Protein AF-A0ABD5F4Y6-F1 (afdb_monomer_lite)

Organism: Enterococcus avium (NCBI:txid33945)

Sequence (104 aa):
MAKSFQYLKSFLNNCGIPTKKAEADAILYELIVSIKIDPAPNFIQHEKIKDAADWEIYGEGVYKGRTHLTKEEIKKLLTKELCLVEENVLVIDVTNTIVNAKSK

pLDDT: mean 73.3, std 17.74, range [35.69, 90.88]

Secondary structure (DSSP, 8-state):
---SHHHHHHHHHHS-------------EEEEEEE--SSPP-TTT-HHHHHH-EEEEEETTEEEEEESS-HHHHHHHHHHHTT--GGGEEEEEGGGTTSSS---

Structure (mmCIF, N/CA/C/O backbone):
data_AF-A0ABD5F4Y6-F1
#
_entry.id   AF-A0ABD5F4Y6-F1
#
loop_
_atom_site.group_PDB
_atom_site.id
_atom_site.type_symbol
_atom_site.label_atom_id
_atom_site.label_alt_id
_atom_site.label_comp_id
_atom_site.label_asym_id
_atom_site.label_entity_id
_atom_site.label_seq_id
_atom_site.pdbx_PDB_ins_code
_atom_site.Cartn_x
_atom_site.Cartn_y
_atom_site.Cartn_z
_atom_site.occupancy
_atom_site.B_iso_or_equiv
_atom_site.auth_seq_id
_atom_site.auth_comp_id
_atom_site.auth_asym_id
_atom_site.auth_atom_id
_atom_site.pdbx_PDB_model_num
ATOM 1 N N . MET A 1 1 ? -17.676 45.946 11.314 1.00 42.47 1 MET A N 1
ATOM 2 C CA . MET A 1 1 ? -17.707 45.852 12.792 1.00 42.47 1 MET A CA 1
ATOM 3 C C . MET A 1 1 ? -18.068 44.432 13.190 1.00 42.47 1 MET A C 1
ATOM 5 O O . MET A 1 1 ? -19.130 43.939 12.831 1.00 42.47 1 MET A O 1
ATOM 9 N N . ALA A 1 2 ? -17.130 43.772 13.866 1.00 52.09 2 ALA A N 1
ATOM 10 C CA . ALA A 1 2 ? -17.063 42.344 14.161 1.00 52.09 2 ALA A CA 1
ATOM 11 C C . ALA A 1 2 ? -18.022 41.904 15.285 1.00 52.09 2 ALA A C 1
ATOM 13 O O . ALA A 1 2 ? -17.587 41.413 16.319 1.00 52.09 2 ALA A O 1
ATOM 14 N N . LYS A 1 3 ? -19.332 42.112 15.108 1.00 50.09 3 LYS A N 1
ATOM 15 C CA . LYS A 1 3 ? -20.340 41.767 16.131 1.00 50.09 3 LYS A CA 1
ATOM 16 C C . LYS A 1 3 ? -21.194 40.537 15.798 1.00 50.09 3 LYS A C 1
ATOM 18 O O . LYS A 1 3 ? -21.922 40.066 16.660 1.00 50.09 3 LYS A O 1
ATOM 23 N N . SER A 1 4 ? -21.077 39.977 14.591 1.00 49.22 4 SER A N 1
ATOM 24 C CA . SER A 1 4 ? -21.870 38.805 14.175 1.00 49.22 4 SER A CA 1
ATOM 25 C C . SER A 1 4 ? -21.239 37.461 14.585 1.00 49.22 4 SER A C 1
ATOM 27 O O . SER A 1 4 ? -21.950 36.523 14.931 1.00 49.22 4 SER A O 1
ATOM 29 N N . PHE A 1 5 ? -19.906 37.375 14.669 1.00 53.72 5 PHE A N 1
ATOM 30 C CA . PHE A 1 5 ? -19.214 36.112 14.975 1.00 53.72 5 PHE A CA 1
ATOM 31 C C . PHE A 1 5 ? -19.181 35.728 16.463 1.00 53.72 5 PHE A C 1
ATOM 33 O O . PHE A 1 5 ? -18.951 34.563 16.782 1.00 53.72 5 PHE A O 1
ATOM 40 N N . GLN A 1 6 ? -19.413 36.666 17.388 1.00 55.16 6 GLN A N 1
ATOM 41 C CA . GLN A 1 6 ? -19.469 36.336 18.820 1.00 55.16 6 GLN A CA 1
ATOM 42 C C . GLN A 1 6 ? -20.755 35.589 19.189 1.00 55.16 6 GLN A C 1
ATOM 44 O O . GLN A 1 6 ? -20.718 34.712 20.047 1.00 55.16 6 GLN A O 1
ATOM 49 N N . TYR A 1 7 ? -21.864 35.864 18.499 1.00 53.50 7 TYR A N 1
ATOM 50 C CA . TYR A 1 7 ? -23.135 35.192 18.773 1.00 53.50 7 TYR A CA 1
ATOM 51 C C . TYR A 1 7 ? -23.132 33.720 18.342 1.00 53.50 7 TYR A C 1
ATOM 53 O O . TYR A 1 7 ? -23.700 32.883 19.038 1.00 53.50 7 TYR A O 1
ATOM 61 N N . LEU A 1 8 ? -22.428 33.382 17.254 1.00 55.97 8 LEU A N 1
ATOM 62 C CA . LEU A 1 8 ? -22.310 31.996 16.790 1.00 55.97 8 LEU A CA 1
ATOM 63 C C . LEU A 1 8 ? -21.517 31.126 17.780 1.00 55.97 8 LEU A C 1
ATOM 65 O O . LEU A 1 8 ? -21.896 29.987 18.046 1.00 55.97 8 LEU A O 1
ATOM 69 N N . LYS A 1 9 ? -20.449 31.676 18.378 1.00 53.50 9 LYS A N 1
ATOM 70 C CA . LYS A 1 9 ? -19.651 30.957 19.386 1.00 53.50 9 LYS A CA 1
ATOM 71 C C . LYS A 1 9 ? -20.446 30.679 20.662 1.00 53.50 9 LYS A C 1
ATOM 73 O O . LYS A 1 9 ? -20.348 29.582 21.204 1.00 53.50 9 LYS A O 1
ATOM 78 N N . SER A 1 10 ? -21.262 31.630 21.114 1.00 55.91 10 SER A N 1
ATOM 79 C CA . SER A 1 10 ? -22.123 31.423 22.284 1.00 55.91 10 SER A CA 1
ATOM 80 C C . SER A 1 10 ? -23.240 30.409 22.019 1.00 55.91 10 SER A C 1
ATOM 82 O O . SER A 1 10 ? -23.603 29.666 22.925 1.00 55.91 10 SER A O 1
ATOM 84 N N . PHE A 1 11 ? -23.749 30.328 20.784 1.00 56.66 11 PHE A N 1
ATOM 85 C CA . PHE A 1 11 ? -24.752 29.326 20.405 1.00 56.66 11 PHE A CA 1
ATOM 86 C C . PHE A 1 11 ? -24.186 27.900 20.439 1.00 56.66 11 PHE A C 1
ATOM 88 O O . PHE A 1 11 ? -24.806 27.004 21.008 1.00 56.66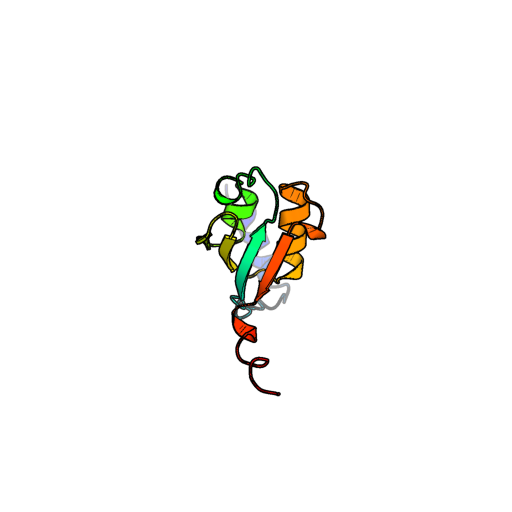 11 PHE A O 1
ATOM 95 N N . LEU A 1 12 ? -22.980 27.697 19.899 1.00 55.44 12 LEU A N 1
ATOM 96 C CA . LEU A 1 12 ? -22.328 26.383 19.891 1.00 55.44 12 LEU A CA 1
ATOM 97 C C . LEU A 1 12 ? -21.953 25.888 21.294 1.00 55.44 12 LEU A C 1
ATOM 99 O O . LEU A 1 12 ? -21.986 24.688 21.526 1.00 55.44 12 LEU A O 1
ATOM 103 N N . ASN A 1 13 ? -21.648 26.789 22.232 1.00 54.03 13 ASN A N 1
ATOM 104 C CA . ASN A 1 13 ? -21.345 26.405 23.615 1.00 54.03 13 ASN A CA 1
ATOM 105 C C . ASN A 1 13 ? -22.589 26.060 24.452 1.00 54.03 13 ASN A C 1
ATOM 107 O O . ASN A 1 13 ? -22.446 25.404 25.480 1.00 54.03 13 ASN A O 1
ATOM 111 N N . ASN A 1 14 ? -23.784 26.514 24.054 1.00 54.25 14 ASN A N 1
ATOM 112 C CA . ASN A 1 14 ? -25.026 26.289 24.808 1.00 54.25 14 ASN A CA 1
ATOM 113 C C . ASN A 1 14 ? -25.886 25.155 24.220 1.00 54.25 14 ASN A C 1
ATOM 115 O O . ASN A 1 14 ? -26.709 24.564 24.917 1.00 54.25 14 ASN A O 1
ATOM 119 N N . CYS A 1 15 ? -25.671 24.795 22.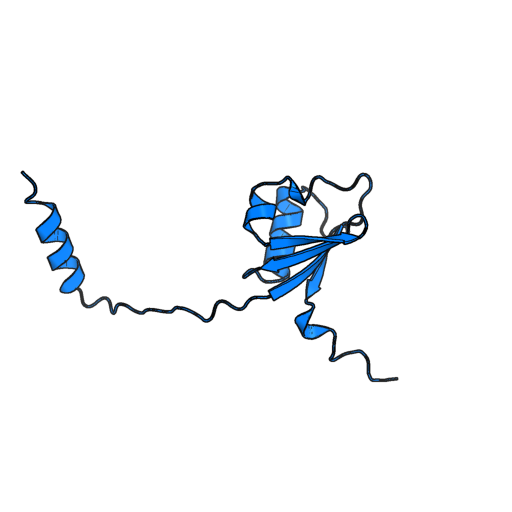951 1.00 54.00 15 CYS A N 1
ATOM 120 C CA . CYS A 1 15 ? -26.022 23.470 22.463 1.00 54.00 15 CYS A CA 1
ATOM 121 C C . CYS A 1 15 ? -25.023 22.502 23.089 1.00 54.00 15 CYS A C 1
ATOM 123 O O . CYS A 1 15 ? -23.867 22.503 22.690 1.00 54.00 15 CYS A O 1
ATOM 125 N N . GLY A 1 16 ? -25.445 21.708 24.076 1.00 47.06 16 GLY A N 1
ATOM 126 C CA . GLY A 1 16 ? -24.646 20.653 24.703 1.00 47.06 16 GLY A CA 1
ATOM 127 C C . GLY A 1 16 ? -24.229 19.553 23.722 1.00 47.06 16 GLY A C 1
ATOM 128 O O . GLY A 1 16 ? -24.624 18.403 23.873 1.00 47.06 16 GLY A O 1
ATOM 129 N N . ILE A 1 17 ? -23.443 19.906 22.709 1.00 53.16 17 ILE A N 1
ATOM 130 C CA . ILE A 1 17 ? -22.648 19.005 21.901 1.00 53.16 17 ILE A CA 1
ATOM 131 C C . ILE A 1 17 ? -21.436 18.734 22.783 1.00 53.16 17 ILE A C 1
ATOM 133 O O . ILE A 1 17 ? -20.581 19.611 22.924 1.00 53.16 17 ILE A O 1
ATOM 137 N N . PRO A 1 18 ? -21.366 17.571 23.450 1.00 45.50 18 PRO A N 1
ATOM 138 C CA . PRO A 1 18 ? -20.158 17.222 24.158 1.00 45.50 18 PRO A CA 1
ATOM 139 C C . PRO A 1 18 ? -19.022 17.265 23.144 1.00 45.50 18 PRO A C 1
ATOM 141 O O . PRO A 1 18 ? -19.061 16.593 22.111 1.00 45.50 18 PRO A O 1
ATOM 144 N N . THR A 1 19 ? -18.012 18.065 23.459 1.00 52.38 19 THR A N 1
ATOM 145 C CA . THR A 1 19 ? -16.673 18.022 22.887 1.00 52.38 19 THR A CA 1
ATOM 146 C C . THR A 1 19 ? -16.108 16.629 23.161 1.00 52.38 19 THR A C 1
ATOM 148 O O . THR A 1 19 ? -15.293 16.427 24.057 1.00 52.38 19 THR A O 1
ATOM 151 N N . LYS A 1 20 ? -16.580 15.611 22.438 1.00 47.88 20 LYS A N 1
ATOM 152 C CA . LYS A 1 20 ? -15.947 14.301 22.442 1.00 47.88 20 LYS A CA 1
ATOM 153 C C . LYS A 1 20 ? -14.704 14.430 21.582 1.00 47.88 20 LYS A C 1
ATOM 155 O O . LYS A 1 20 ? -14.717 14.167 20.386 1.00 47.88 20 LYS A O 1
ATOM 160 N N . LYS A 1 21 ? -13.625 14.852 22.245 1.00 52.66 21 LYS A N 1
ATOM 161 C CA . LYS A 1 21 ? -12.294 14.341 21.947 1.00 52.66 21 LYS A CA 1
ATOM 162 C C . LYS A 1 21 ? -12.422 12.825 21.824 1.00 52.66 21 LYS A C 1
ATOM 164 O O . LYS A 1 21 ? -12.657 12.137 22.813 1.00 52.66 21 LYS A O 1
ATOM 169 N N . ALA A 1 22 ? -12.315 12.336 20.607 1.00 41.44 22 ALA A N 1
ATOM 170 C CA . ALA A 1 22 ? -11.793 11.017 20.358 1.00 41.44 22 ALA A CA 1
ATOM 171 C C . ALA A 1 22 ? -10.547 11.267 19.515 1.00 41.44 22 ALA A C 1
ATOM 173 O O . ALA A 1 22 ? -10.581 11.183 18.292 1.00 41.44 22 ALA A O 1
ATOM 174 N N . GLU A 1 23 ? -9.446 11.618 20.183 1.00 44.66 23 GLU A N 1
ATOM 175 C CA . GLU A 1 23 ? -8.150 11.101 19.749 1.00 44.66 23 GLU A CA 1
ATOM 176 C C . GLU A 1 23 ? -8.284 9.584 19.906 1.00 44.66 23 GLU A C 1
ATOM 178 O O . GLU A 1 23 ? -7.967 9.009 20.943 1.00 44.66 23 GLU A O 1
ATOM 183 N N . ALA A 1 24 ? -8.952 8.961 18.932 1.00 47.16 24 ALA A N 1
ATOM 184 C CA . ALA A 1 24 ? -8.844 7.540 18.729 1.00 47.16 24 ALA A CA 1
ATOM 185 C C . ALA A 1 24 ? -7.355 7.332 18.506 1.00 47.16 24 ALA A C 1
ATOM 187 O O . ALA A 1 24 ? -6.800 7.951 17.599 1.00 47.16 24 ALA A O 1
ATOM 188 N N . ASP A 1 25 ? -6.726 6.563 19.390 1.00 46.66 25 ASP A N 1
ATOM 189 C CA . ASP A 1 25 ? -5.400 5.995 19.191 1.00 46.66 25 ASP A CA 1
ATOM 190 C C . ASP A 1 25 ? -5.341 5.533 17.731 1.00 46.66 25 ASP A C 1
ATOM 192 O O . ASP A 1 25 ? -5.999 4.561 17.348 1.00 46.66 25 ASP A O 1
ATOM 196 N N . ALA A 1 26 ? -4.728 6.351 16.874 1.00 58.97 26 ALA A N 1
ATOM 197 C CA . ALA A 1 26 ? -4.831 6.169 15.441 1.00 58.97 26 ALA A CA 1
ATOM 198 C C . ALA A 1 26 ? -3.940 4.978 15.134 1.00 58.97 26 ALA A C 1
ATOM 200 O O . ALA A 1 26 ? -2.720 5.121 15.076 1.00 58.97 26 ALA A O 1
ATOM 201 N N . ILE A 1 27 ? -4.552 3.795 15.035 1.00 69.31 27 ILE A N 1
ATOM 202 C CA . ILE A 1 27 ? -3.838 2.535 14.864 1.00 69.31 27 ILE A CA 1
ATOM 203 C C . ILE A 1 27 ? -2.925 2.699 13.654 1.00 69.31 27 ILE A C 1
ATOM 205 O O . ILE A 1 27 ? -3.386 2.941 12.539 1.00 69.31 27 ILE A O 1
ATOM 209 N N . LEU A 1 28 ? -1.621 2.653 13.906 1.00 81.19 28 LEU A N 1
ATOM 210 C CA . LEU A 1 28 ? -0.615 2.775 12.870 1.00 81.19 28 LEU A CA 1
ATOM 211 C C . LEU A 1 28 ? -0.294 1.367 12.375 1.00 81.19 28 LEU A C 1
ATOM 213 O O . LEU A 1 28 ? 0.286 0.554 13.097 1.00 81.19 28 LEU A O 1
ATOM 217 N N . TYR A 1 29 ? -0.697 1.079 11.146 1.00 84.19 29 TYR A N 1
ATOM 218 C CA . TYR A 1 29 ? -0.396 -0.164 10.458 1.00 84.19 29 TYR A CA 1
ATOM 219 C C . TYR A 1 29 ? 0.936 -0.033 9.731 1.00 84.19 29 TYR A C 1
ATOM 221 O O . TYR A 1 29 ? 1.189 0.943 9.024 1.00 84.19 29 TYR A O 1
ATOM 229 N N . GLU A 1 30 ? 1.788 -1.042 9.885 1.00 88.88 30 GLU A N 1
ATOM 230 C CA . GLU A 1 30 ? 2.979 -1.197 9.061 1.00 88.88 30 GLU A CA 1
ATOM 231 C C . GLU A 1 30 ? 2.663 -2.225 7.972 1.00 88.88 30 GLU A C 1
ATOM 233 O O . GLU A 1 30 ? 2.390 -3.392 8.264 1.00 88.88 30 GLU A O 1
ATOM 238 N N . LEU A 1 31 ? 2.657 -1.778 6.717 1.00 90.31 31 LEU A N 1
ATOM 239 C CA . LEU A 1 31 ? 2.238 -2.563 5.561 1.00 90.31 31 LEU A CA 1
ATOM 240 C C . LEU A 1 31 ? 3.396 -2.747 4.580 1.00 90.31 31 LEU A C 1
ATOM 242 O O . LEU A 1 31 ? 4.205 -1.843 4.373 1.00 90.31 31 LEU A O 1
ATOM 246 N N . ILE A 1 32 ? 3.438 -3.904 3.924 1.00 90.81 32 ILE A N 1
ATOM 247 C CA . ILE A 1 32 ? 4.273 -4.157 2.748 1.00 90.81 32 ILE A CA 1
ATOM 248 C C . ILE A 1 32 ? 3.356 -4.320 1.540 1.00 90.81 32 ILE A C 1
ATOM 250 O O . ILE A 1 32 ? 2.450 -5.153 1.535 1.00 90.81 32 ILE A O 1
ATOM 254 N N . VAL A 1 33 ? 3.616 -3.529 0.508 1.00 90.00 33 VAL A N 1
ATOM 255 C CA . VAL A 1 33 ? 2.928 -3.525 -0.777 1.00 90.00 33 VAL A CA 1
ATOM 256 C C . VAL A 1 33 ? 3.882 -4.053 -1.839 1.00 90.00 33 VAL A C 1
ATOM 258 O O . VAL A 1 33 ? 4.985 -3.546 -1.991 1.00 90.00 33 VAL A O 1
ATOM 261 N N . SER A 1 34 ? 3.455 -5.049 -2.603 1.00 89.50 34 SER A N 1
ATOM 262 C CA . SER A 1 34 ? 4.174 -5.558 -3.767 1.00 89.50 34 SER A CA 1
ATOM 263 C C . SER A 1 34 ? 3.295 -5.424 -5.004 1.00 89.50 34 SER A C 1
ATOM 265 O O . SER A 1 34 ? 2.152 -5.888 -5.018 1.00 89.50 34 SER A O 1
ATOM 267 N N . ILE A 1 35 ? 3.835 -4.779 -6.033 1.00 87.69 35 ILE A N 1
ATOM 268 C CA . ILE A 1 35 ? 3.199 -4.602 -7.334 1.00 87.69 35 ILE A CA 1
ATOM 269 C C . ILE A 1 35 ? 3.897 -5.518 -8.332 1.00 87.69 35 ILE A C 1
ATOM 271 O O . ILE A 1 35 ? 5.098 -5.406 -8.560 1.00 87.69 35 ILE A O 1
ATOM 275 N N . LYS A 1 36 ? 3.132 -6.434 -8.923 1.00 85.00 36 LYS A N 1
ATOM 276 C CA . LYS A 1 36 ? 3.635 -7.486 -9.817 1.00 85.00 36 LYS A CA 1
ATOM 277 C C . LYS A 1 36 ? 3.358 -7.164 -11.286 1.00 85.00 36 LYS A C 1
ATOM 279 O O . LYS A 1 36 ? 2.804 -7.992 -12.002 1.00 85.00 36 LYS 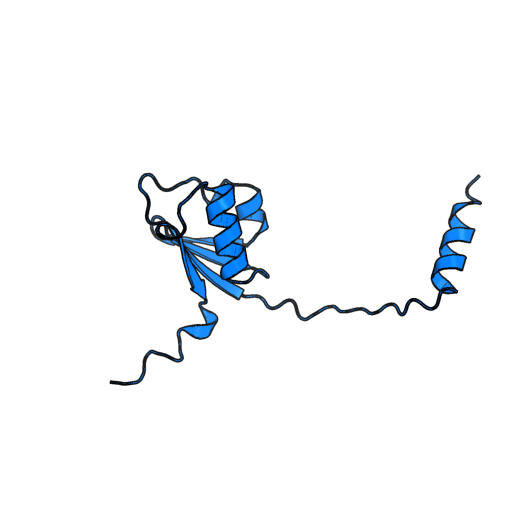A O 1
ATOM 284 N N . ILE A 1 37 ? 3.684 -5.949 -11.721 1.00 82.19 37 ILE A N 1
ATOM 285 C CA . ILE A 1 37 ? 3.573 -5.543 -13.128 1.00 82.19 37 ILE A CA 1
ATOM 286 C C . ILE A 1 37 ? 4.873 -4.914 -13.611 1.00 82.19 37 ILE A C 1
ATOM 288 O O . ILE A 1 37 ? 5.547 -4.226 -12.847 1.00 82.19 37 ILE A O 1
ATOM 292 N N . ASP A 1 38 ? 5.183 -5.148 -14.883 1.00 76.75 38 ASP A N 1
ATOM 293 C CA . ASP A 1 38 ? 6.314 -4.546 -15.579 1.00 76.75 38 ASP A CA 1
ATOM 294 C C . ASP A 1 38 ? 5.805 -3.727 -16.785 1.00 76.75 38 ASP A C 1
ATOM 296 O O . ASP A 1 38 ? 5.002 -4.251 -17.568 1.00 76.75 38 ASP A O 1
ATOM 300 N N . PRO A 1 39 ? 6.211 -2.453 -16.939 1.00 73.31 39 PRO A N 1
ATOM 301 C CA . PRO A 1 39 ? 7.065 -1.692 -16.026 1.00 73.31 39 PRO A CA 1
ATOM 302 C C . PRO A 1 39 ? 6.349 -1.335 -14.713 1.00 73.31 39 PRO A C 1
ATOM 304 O O . PRO A 1 39 ? 5.140 -1.085 -14.693 1.00 73.31 39 PRO A O 1
ATOM 307 N N . ALA A 1 40 ? 7.107 -1.273 -13.613 1.00 75.31 40 ALA A N 1
ATOM 308 C CA . ALA A 1 40 ? 6.569 -0.858 -12.321 1.00 75.31 40 ALA A CA 1
ATOM 309 C C . ALA A 1 40 ? 6.009 0.579 -12.410 1.00 75.31 40 ALA A C 1
ATOM 311 O O 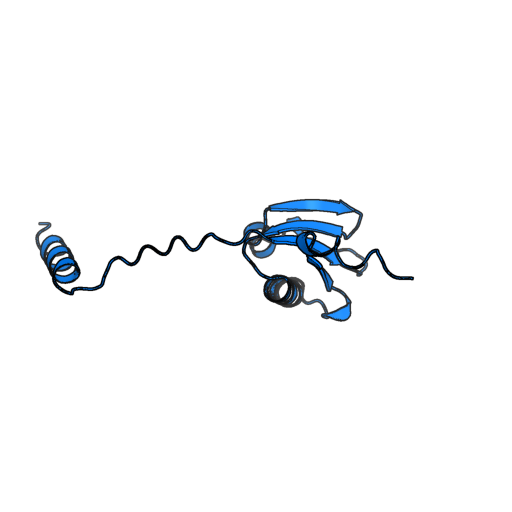. ALA A 1 40 ? 6.673 1.475 -12.939 1.00 75.31 40 ALA A O 1
ATOM 312 N N . PRO A 1 41 ? 4.791 0.831 -11.902 1.00 78.44 41 PRO A N 1
ATOM 313 C CA . PRO A 1 41 ? 4.170 2.140 -11.989 1.00 78.44 41 PRO A CA 1
ATOM 314 C C . PRO A 1 41 ? 4.882 3.127 -11.060 1.00 78.44 41 PRO A C 1
ATOM 316 O O . PRO A 1 41 ? 5.538 2.739 -10.091 1.00 78.44 41 PRO A O 1
ATOM 319 N N . ASN A 1 42 ? 4.704 4.423 -11.320 1.00 79.12 42 ASN A N 1
ATOM 320 C CA . ASN A 1 42 ? 5.298 5.505 -10.530 1.00 79.12 42 ASN A CA 1
ATOM 321 C C . ASN A 1 42 ? 4.624 5.655 -9.149 1.00 79.12 42 ASN A C 1
ATOM 323 O O . ASN A 1 42 ? 3.991 6.664 -8.851 1.00 79.12 42 ASN A O 1
ATOM 327 N N . PHE A 1 43 ? 4.774 4.639 -8.300 1.00 82.00 43 PHE A N 1
ATOM 328 C CA . PHE A 1 43 ? 4.103 4.485 -7.011 1.00 82.00 43 PHE A CA 1
ATOM 329 C C . PHE A 1 43 ? 4.360 5.658 -6.056 1.00 82.00 43 PHE A C 1
ATOM 331 O O . PHE A 1 43 ? 3.426 6.269 -5.550 1.00 82.00 43 PHE A O 1
ATOM 338 N N . ILE A 1 44 ? 5.632 6.017 -5.857 1.00 78.81 44 ILE A N 1
ATOM 339 C CA . ILE A 1 44 ? 6.054 7.052 -4.894 1.00 78.81 44 ILE A CA 1
ATOM 340 C C . ILE A 1 44 ? 5.779 8.470 -5.413 1.00 78.81 44 ILE A C 1
ATOM 342 O O . ILE A 1 44 ? 5.660 9.412 -4.632 1.00 78.81 44 ILE A O 1
ATOM 346 N N . GLN A 1 45 ? 5.668 8.641 -6.732 1.00 80.56 45 GLN A N 1
ATOM 347 C CA . GLN A 1 45 ? 5.420 9.955 -7.331 1.00 80.56 45 GLN A CA 1
ATOM 348 C C . GLN A 1 45 ? 3.935 10.333 -7.318 1.00 80.56 45 GLN A C 1
ATOM 350 O O . GLN A 1 45 ? 3.597 11.485 -7.575 1.00 80.56 45 GLN A O 1
ATOM 355 N N . HIS A 1 46 ? 3.042 9.383 -7.030 1.00 83.56 46 HIS A N 1
ATOM 356 C CA . HIS A 1 46 ? 1.612 9.635 -7.034 1.00 83.56 46 HIS A CA 1
ATOM 357 C C . HIS A 1 46 ? 1.184 10.341 -5.741 1.00 83.56 46 HIS A C 1
ATOM 359 O O . HIS A 1 46 ? 1.286 9.770 -4.656 1.00 83.56 46 HIS A O 1
ATOM 365 N N . GLU A 1 47 ? 0.659 11.563 -5.857 1.00 84.81 47 GLU A N 1
ATOM 366 C CA . GLU A 1 47 ? 0.361 12.460 -4.726 1.00 84.81 47 GLU A CA 1
ATOM 367 C C . GLU A 1 47 ? -0.505 11.781 -3.652 1.00 84.81 47 GLU A C 1
ATOM 369 O O . GLU A 1 47 ? -0.094 11.657 -2.503 1.00 84.81 47 GLU A O 1
ATOM 374 N N . LYS A 1 48 ? -1.628 11.171 -4.056 1.00 85.38 48 LYS A N 1
ATOM 375 C CA . LYS A 1 48 ? -2.521 10.462 -3.122 1.00 85.38 48 LYS A CA 1
ATOM 376 C C . LYS A 1 48 ? -1.916 9.220 -2.470 1.00 85.38 48 LYS A C 1
ATOM 378 O O . LYS A 1 48 ? -2.363 8.825 -1.400 1.00 85.38 48 LYS A O 1
ATOM 383 N N . ILE A 1 49 ? -0.962 8.562 -3.133 1.00 86.38 49 ILE A N 1
ATOM 384 C CA . ILE A 1 49 ? -0.282 7.397 -2.558 1.00 86.38 49 ILE A CA 1
ATOM 385 C C . ILE A 1 49 ? 0.713 7.907 -1.525 1.00 86.38 49 ILE A C 1
ATOM 387 O O . ILE A 1 49 ? 0.701 7.429 -0.397 1.00 86.38 49 ILE A O 1
ATOM 391 N N . LYS A 1 50 ? 1.491 8.936 -1.867 1.00 87.25 50 LYS A N 1
ATOM 392 C CA . LYS A 1 50 ? 2.426 9.598 -0.957 1.00 87.25 50 LYS A CA 1
ATOM 393 C C . LYS A 1 50 ? 1.747 10.148 0.303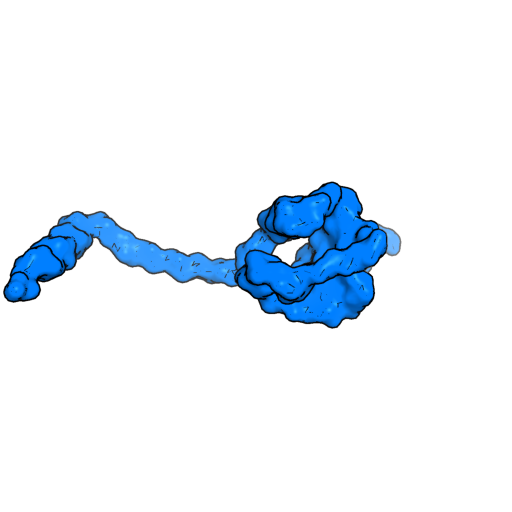 1.00 87.25 50 LYS A C 1
ATOM 395 O O . LYS A 1 50 ? 2.308 10.011 1.379 1.00 87.25 50 LYS A O 1
ATOM 400 N N . ASP A 1 51 ? 0.543 10.703 0.186 1.00 87.31 51 ASP A N 1
ATOM 401 C CA . ASP A 1 51 ? -0.221 11.191 1.344 1.00 87.31 51 ASP A CA 1
ATOM 402 C C . ASP A 1 51 ? -0.830 10.061 2.189 1.00 87.31 51 ASP A C 1
ATOM 404 O O . ASP A 1 51 ? -1.158 10.262 3.357 1.00 87.31 51 ASP A O 1
ATOM 408 N N . ALA A 1 52 ? -1.004 8.865 1.617 1.00 86.25 52 ALA A N 1
ATOM 409 C CA . ALA A 1 52 ? -1.628 7.743 2.311 1.00 86.25 52 ALA A CA 1
ATOM 410 C C . ALA A 1 52 ? -0.694 7.065 3.324 1.00 86.25 52 ALA A C 1
ATOM 412 O O . ALA A 1 52 ? -1.186 6.457 4.277 1.00 86.25 52 ALA A O 1
ATOM 413 N N . ALA A 1 53 ? 0.623 7.116 3.114 1.00 87.88 53 ALA A N 1
ATOM 414 C CA . ALA A 1 53 ? 1.601 6.508 4.009 1.00 87.88 53 ALA A CA 1
ATOM 415 C C . ALA A 1 53 ? 2.998 7.105 3.809 1.00 87.88 53 ALA A C 1
ATOM 417 O O . ALA A 1 53 ? 3.365 7.504 2.704 1.00 87.88 53 ALA A O 1
ATOM 418 N N . ASP A 1 54 ? 3.823 7.031 4.849 1.00 87.88 54 ASP A N 1
ATOM 419 C CA . ASP A 1 54 ? 5.264 7.230 4.712 1.00 87.88 54 ASP A CA 1
ATOM 420 C C . ASP A 1 54 ? 5.884 5.989 4.058 1.00 87.88 54 ASP A C 1
ATOM 422 O O . ASP A 1 54 ? 6.118 4.981 4.727 1.00 87.88 54 ASP A O 1
ATOM 426 N N . TRP A 1 55 ? 6.090 6.041 2.738 1.00 89.06 55 TRP A N 1
ATOM 427 C CA . TRP A 1 55 ? 6.613 4.921 1.953 1.00 89.06 55 TRP A CA 1
ATOM 428 C C . TRP A 1 55 ? 8.141 4.885 1.891 1.00 89.06 55 TRP A C 1
ATOM 430 O O . TRP A 1 55 ? 8.805 5.876 1.596 1.00 89.06 55 TRP A O 1
ATOM 440 N N . GLU A 1 56 ? 8.684 3.685 2.036 1.00 89.38 56 GLU A N 1
ATOM 441 C CA . GLU A 1 56 ? 10.080 3.320 1.854 1.00 89.38 56 GLU A CA 1
ATOM 442 C C . GLU A 1 56 ? 10.185 2.241 0.767 1.00 89.38 56 GLU A C 1
ATOM 444 O O . GLU A 1 56 ? 9.367 1.319 0.693 1.00 89.38 56 GLU A O 1
ATOM 449 N N . ILE A 1 57 ? 11.201 2.330 -0.093 1.00 88.12 57 ILE A N 1
ATOM 450 C CA . ILE A 1 57 ? 11.467 1.290 -1.096 1.00 88.12 57 ILE A CA 1
ATOM 451 C C . ILE A 1 57 ? 12.115 0.106 -0.379 1.00 88.12 57 ILE A C 1
ATOM 453 O O . ILE A 1 57 ? 13.221 0.224 0.144 1.00 88.12 57 ILE A O 1
ATOM 457 N N . TYR A 1 58 ? 11.429 -1.034 -0.363 1.00 84.81 58 TYR A N 1
ATOM 458 C CA . TYR A 1 58 ? 11.933 -2.267 0.244 1.00 84.81 58 TYR A CA 1
ATOM 459 C C . TYR A 1 58 ? 12.611 -3.180 -0.789 1.00 84.81 58 TYR A C 1
ATOM 461 O O . TYR A 1 58 ? 13.527 -3.927 -0.459 1.00 84.81 58 TYR A O 1
ATOM 469 N N . GLY A 1 59 ? 12.182 -3.101 -2.050 1.00 83.56 59 GLY A N 1
ATOM 470 C CA . GLY A 1 59 ? 12.745 -3.839 -3.178 1.00 83.56 59 GLY A CA 1
ATOM 471 C C . GLY A 1 59 ? 12.149 -3.369 -4.506 1.00 83.56 59 GLY A C 1
ATOM 472 O O . GLY A 1 59 ? 11.324 -2.456 -4.541 1.00 83.56 59 GLY A O 1
ATOM 473 N N . GLU A 1 60 ? 12.553 -3.990 -5.611 1.00 83.19 60 GLU A N 1
ATOM 474 C CA . GLU A 1 60 ? 11.999 -3.670 -6.932 1.00 83.19 60 GLU A CA 1
ATOM 475 C C . GLU A 1 60 ? 10.497 -3.997 -6.978 1.00 83.19 60 GLU A C 1
ATOM 477 O O . GLU A 1 60 ? 10.092 -5.134 -6.743 1.00 83.19 60 GLU A O 1
ATOM 482 N N . GLY A 1 61 ? 9.658 -2.977 -7.194 1.00 83.50 61 GLY A N 1
ATOM 483 C CA . GLY A 1 61 ? 8.197 -3.112 -7.137 1.00 83.50 61 GLY A CA 1
ATOM 484 C C . GLY A 1 61 ? 7.640 -3.436 -5.743 1.00 83.50 61 GLY A C 1
ATOM 485 O O . GLY A 1 61 ? 6.469 -3.805 -5.629 1.00 83.50 61 GLY A O 1
ATOM 486 N N . VAL A 1 62 ? 8.448 -3.316 -4.680 1.00 88.69 62 VAL A N 1
ATOM 487 C CA . VAL A 1 62 ? 8.045 -3.591 -3.294 1.00 88.69 62 VAL A CA 1
ATOM 488 C C . VAL A 1 62 ? 8.288 -2.370 -2.413 1.00 88.69 62 VAL A C 1
ATOM 490 O O . VAL A 1 62 ? 9.405 -1.868 -2.288 1.00 88.69 62 VAL A O 1
ATOM 493 N N . TYR A 1 63 ? 7.231 -1.930 -1.744 1.00 90.06 63 TYR A N 1
ATOM 494 C CA . TYR A 1 63 ? 7.191 -0.727 -0.927 1.00 90.06 63 TYR A CA 1
ATOM 495 C C . TYR A 1 63 ? 6.728 -1.082 0.476 1.00 90.06 63 TYR A C 1
ATOM 497 O O . TYR A 1 63 ? 5.796 -1.861 0.660 1.00 90.06 63 TYR A O 1
ATOM 505 N N . LYS A 1 64 ? 7.372 -0.506 1.477 1.00 90.88 64 LYS A N 1
ATOM 506 C CA . LYS A 1 64 ? 6.973 -0.617 2.873 1.00 90.88 64 LYS A CA 1
ATOM 507 C C . LYS A 1 64 ? 6.425 0.730 3.312 1.00 90.88 64 LYS A C 1
ATOM 509 O O . LYS A 1 64 ? 7.019 1.740 2.974 1.00 90.88 64 LYS A O 1
ATOM 514 N N . GLY A 1 65 ? 5.307 0.769 4.022 1.00 89.56 65 GLY A N 1
ATOM 515 C CA . GLY A 1 65 ? 4.721 2.033 4.453 1.00 89.56 65 GLY A CA 1
ATOM 516 C C . GLY A 1 65 ? 4.049 1.949 5.807 1.00 89.56 65 GLY A C 1
ATOM 517 O O . GLY A 1 65 ? 3.536 0.896 6.193 1.00 89.56 65 GLY A O 1
ATOM 518 N N . ARG A 1 66 ? 4.052 3.072 6.524 1.00 88.94 66 ARG A N 1
ATOM 519 C CA . ARG A 1 66 ? 3.290 3.246 7.764 1.00 88.94 66 ARG A CA 1
ATOM 520 C C . ARG A 1 66 ? 2.079 4.118 7.497 1.00 88.94 66 ARG A C 1
ATOM 522 O O . ARG A 1 66 ? 2.221 5.234 7.010 1.00 88.94 66 ARG A O 1
ATOM 529 N N . THR A 1 67 ? 0.895 3.596 7.787 1.00 87.88 67 THR A N 1
ATOM 530 C CA . THR A 1 67 ? -0.371 4.259 7.471 1.00 87.88 67 THR A CA 1
ATOM 531 C C . THR A 1 67 ? -1.403 4.027 8.561 1.00 87.88 67 THR A C 1
ATOM 533 O O . THR A 1 67 ? -1.339 3.050 9.301 1.00 87.88 67 THR A O 1
ATOM 536 N N . HIS A 1 68 ? -2.382 4.918 8.642 1.00 85.50 68 HIS A N 1
ATOM 537 C CA . HIS A 1 68 ? -3.577 4.722 9.461 1.00 85.50 68 HIS A CA 1
ATOM 538 C C . HIS A 1 68 ? -4.683 3.960 8.720 1.00 85.50 68 HIS A C 1
ATOM 540 O O . HIS A 1 68 ? -5.721 3.654 9.301 1.00 85.50 68 HIS A O 1
ATOM 546 N N . LEU A 1 69 ? -4.474 3.673 7.434 1.00 86.06 69 LEU A N 1
ATOM 547 C CA . LEU A 1 69 ? -5.413 2.942 6.600 1.00 86.06 69 LEU A CA 1
ATOM 548 C C . LEU A 1 69 ? -5.211 1.439 6.757 1.00 86.06 69 LEU A C 1
ATOM 550 O O . LEU A 1 69 ? -4.091 0.933 6.831 1.00 86.06 69 LEU A O 1
ATOM 554 N N . THR A 1 70 ? -6.317 0.709 6.752 1.00 86.69 70 THR A N 1
ATOM 555 C CA . THR A 1 70 ? -6.286 -0.751 6.759 1.00 86.69 70 THR A CA 1
ATOM 556 C C . THR A 1 70 ? -5.751 -1.301 5.435 1.00 86.69 70 THR A C 1
ATOM 558 O O . THR A 1 70 ? -5.789 -0.650 4.384 1.00 86.69 70 THR A O 1
ATOM 561 N N . LYS A 1 71 ? -5.308 -2.563 5.449 1.00 88.31 71 LYS A N 1
ATOM 562 C CA . LYS A 1 71 ? -4.890 -3.295 4.245 1.00 88.31 71 LYS A CA 1
ATOM 563 C C . LYS A 1 71 ? -5.898 -3.198 3.091 1.00 88.31 71 LYS A C 1
ATOM 565 O O . LYS A 1 71 ? -5.493 -3.049 1.938 1.00 88.31 71 LYS A O 1
ATOM 570 N N . GLU A 1 72 ? -7.194 -3.314 3.376 1.00 89.19 72 GLU A N 1
ATOM 571 C CA . GLU A 1 72 ? -8.245 -3.287 2.351 1.00 89.19 72 GLU A CA 1
ATOM 572 C C . GLU A 1 72 ? -8.415 -1.895 1.734 1.00 89.19 72 GLU A C 1
ATOM 574 O O . GLU A 1 72 ? -8.615 -1.773 0.524 1.00 89.19 72 GLU A O 1
ATOM 579 N N . GLU A 1 73 ? -8.303 -0.845 2.546 1.00 89.88 73 GLU A N 1
ATOM 580 C CA . GLU A 1 73 ? -8.372 0.544 2.091 1.00 89.88 73 GLU A CA 1
ATOM 581 C C . GLU A 1 73 ? -7.180 0.902 1.208 1.00 89.88 73 GLU A C 1
ATOM 583 O O . GLU A 1 73 ? -7.372 1.450 0.121 1.00 89.88 73 GLU A O 1
ATOM 588 N N . ILE A 1 74 ? -5.967 0.515 1.616 1.00 89.94 74 ILE A N 1
ATOM 589 C CA . ILE A 1 74 ? -4.763 0.692 0.797 1.00 89.94 74 ILE A CA 1
ATOM 590 C C . ILE A 1 74 ? -4.892 -0.077 -0.510 1.00 89.94 74 ILE A C 1
ATOM 592 O O . ILE A 1 74 ? -4.653 0.491 -1.573 1.00 89.94 74 ILE A O 1
ATOM 596 N N . LYS A 1 75 ? -5.335 -1.339 -0.474 1.00 89.94 75 LYS A N 1
ATOM 597 C CA . LYS A 1 75 ? -5.514 -2.129 -1.698 1.00 89.94 75 LYS A CA 1
ATOM 598 C C . LYS A 1 75 ? -6.480 -1.442 -2.669 1.00 89.94 75 LYS A C 1
ATOM 600 O O . LYS A 1 75 ? -6.141 -1.297 -3.840 1.00 89.94 75 LYS A O 1
ATOM 605 N N . LYS A 1 76 ? -7.628 -0.953 -2.180 1.00 89.75 76 LYS A N 1
ATOM 606 C CA . LYS A 1 76 ? -8.611 -0.208 -2.987 1.00 89.75 76 LYS A CA 1
ATOM 607 C C . LYS A 1 76 ? -8.048 1.097 -3.549 1.00 89.75 76 LYS A C 1
ATOM 609 O O . LYS A 1 76 ? -8.317 1.423 -4.706 1.00 89.75 76 LYS A O 1
ATOM 614 N N . LEU A 1 77 ? -7.289 1.845 -2.747 1.00 90.06 77 LEU A N 1
ATOM 615 C CA . LEU A 1 77 ? -6.639 3.084 -3.177 1.00 90.06 77 LEU A CA 1
ATOM 616 C C . LEU A 1 77 ? -5.662 2.799 -4.319 1.00 90.06 77 LEU A C 1
ATOM 618 O O . LEU A 1 77 ? -5.731 3.447 -5.359 1.00 90.06 77 LEU A O 1
ATOM 622 N N . LEU A 1 78 ? -4.815 1.782 -4.166 1.00 88.25 78 LEU A N 1
ATOM 623 C CA . LEU A 1 78 ? -3.818 1.411 -5.166 1.00 88.25 78 LEU A CA 1
ATOM 624 C C . LEU A 1 78 ? -4.447 0.928 -6.470 1.00 88.25 78 LEU A C 1
ATOM 626 O O . LEU A 1 78 ? -4.047 1.378 -7.537 1.00 88.25 78 LEU A O 1
ATOM 630 N N . THR A 1 79 ? -5.461 0.066 -6.412 1.00 88.56 79 THR A N 1
ATOM 631 C CA . THR A 1 79 ? -6.143 -0.412 -7.626 1.00 88.56 79 THR A CA 1
ATOM 632 C C . THR A 1 79 ? -6.858 0.716 -8.360 1.00 88.56 79 THR A C 1
ATOM 634 O O . THR A 1 79 ? -6.887 0.730 -9.587 1.00 88.56 79 THR A O 1
ATOM 637 N N . LYS A 1 80 ? -7.405 1.690 -7.620 1.00 88.88 80 LYS A N 1
ATOM 638 C CA . LYS A 1 80 ? -8.113 2.839 -8.190 1.00 88.88 80 LYS A CA 1
ATOM 639 C C . LYS A 1 80 ? -7.162 3.856 -8.817 1.00 88.88 80 LYS A C 1
ATOM 641 O O . LYS A 1 80 ? -7.412 4.299 -9.929 1.00 88.88 80 LYS A O 1
ATOM 646 N N . GLU A 1 81 ? -6.113 4.250 -8.101 1.00 87.44 81 GLU A N 1
ATOM 647 C CA . GLU A 1 81 ? -5.210 5.319 -8.544 1.00 87.44 81 GLU A CA 1
ATOM 648 C C . GLU A 1 81 ? -4.184 4.819 -9.567 1.00 87.44 81 GLU A C 1
ATOM 650 O O . GLU A 1 81 ? -3.847 5.540 -10.499 1.00 87.44 81 GLU A O 1
ATOM 655 N N . LEU A 1 82 ? -3.729 3.567 -9.450 1.00 83.75 82 LEU A N 1
ATOM 656 C CA . LEU A 1 82 ? -2.798 2.968 -10.412 1.00 83.75 82 LEU A CA 1
ATOM 657 C C . LEU A 1 82 ? -3.512 2.241 -11.563 1.00 83.75 82 LEU A C 1
ATOM 659 O O . LEU A 1 82 ? -2.841 1.690 -12.433 1.00 83.75 82 LEU A O 1
ATOM 663 N N . CYS A 1 83 ? -4.852 2.217 -11.572 1.00 84.25 83 CYS A N 1
ATOM 664 C CA . CYS A 1 83 ? -5.671 1.474 -12.539 1.00 84.25 83 CYS A CA 1
ATOM 665 C C . CYS A 1 83 ? -5.238 0.003 -12.690 1.00 84.25 83 CYS A C 1
ATOM 667 O O . CYS A 1 83 ? -5.244 -0.555 -13.789 1.00 84.25 83 CYS A O 1
ATOM 669 N N . LEU A 1 84 ? -4.839 -0.625 -11.580 1.00 83.44 84 LEU A N 1
ATOM 670 C CA . LEU A 1 84 ? -4.362 -2.005 -11.554 1.00 83.44 84 LEU A CA 1
ATOM 671 C C . LEU A 1 84 ? -5.471 -2.969 -11.157 1.00 83.44 84 LEU A C 1
ATOM 673 O O . LEU A 1 84 ? -6.308 -2.674 -10.305 1.00 83.44 84 LEU A O 1
ATOM 677 N N . VAL A 1 85 ? -5.412 -4.168 -11.731 1.00 86.00 85 VAL A N 1
ATOM 678 C CA . VAL A 1 85 ? -6.229 -5.303 -11.296 1.00 86.00 85 VAL A CA 1
ATOM 679 C C . VAL A 1 85 ? -5.786 -5.732 -9.896 1.00 86.00 85 VAL A C 1
ATOM 681 O O . VAL A 1 85 ? -4.595 -5.731 -9.583 1.00 86.00 85 VAL A O 1
ATOM 684 N N . GLU A 1 86 ? -6.737 -6.133 -9.054 1.00 82.38 86 GLU A N 1
ATOM 685 C CA . GLU A 1 86 ? -6.477 -6.563 -7.675 1.00 82.38 86 GLU A CA 1
ATOM 686 C C . GLU A 1 86 ? -5.444 -7.690 -7.548 1.00 82.38 86 GLU A C 1
ATOM 688 O O . GLU A 1 86 ? -4.765 -7.780 -6.529 1.00 82.38 86 GLU A O 1
ATOM 693 N N . GLU A 1 87 ? -5.324 -8.544 -8.562 1.00 85.06 87 GLU A N 1
ATOM 694 C CA . GLU A 1 87 ? -4.376 -9.665 -8.612 1.00 85.06 87 GLU A CA 1
ATOM 695 C C . GLU A 1 87 ? -2.915 -9.200 -8.713 1.00 85.06 87 GLU A C 1
ATOM 697 O O . GLU A 1 87 ? -1.998 -9.890 -8.264 1.00 85.06 87 GLU A O 1
ATOM 702 N N . ASN A 1 88 ? -2.703 -7.995 -9.244 1.00 85.88 88 ASN A N 1
ATOM 703 C CA . ASN A 1 88 ? -1.386 -7.401 -9.445 1.00 85.88 88 ASN A CA 1
ATOM 704 C C . ASN A 1 88 ? -0.881 -6.631 -8.217 1.00 85.88 88 ASN A C 1
ATOM 706 O O . ASN A 1 88 ? 0.281 -6.222 -8.196 1.00 85.88 88 ASN A O 1
ATOM 710 N N . VAL A 1 89 ? -1.736 -6.428 -7.207 1.00 87.69 89 VAL A N 1
ATOM 711 C CA . VAL A 1 89 ? -1.431 -5.662 -5.994 1.00 87.69 89 VAL A CA 1
ATOM 712 C C . VAL A 1 89 ? -1.545 -6.562 -4.769 1.00 87.69 89 VAL A C 1
ATOM 714 O O . VAL A 1 89 ? -2.630 -6.977 -4.357 1.00 87.69 89 VAL A O 1
ATOM 717 N N . LEU A 1 90 ? -0.407 -6.830 -4.140 1.00 88.75 90 LEU A N 1
ATOM 718 C CA . LEU A 1 90 ? -0.317 -7.626 -2.926 1.00 88.75 90 LEU A CA 1
ATOM 719 C C . LEU A 1 90 ? -0.019 -6.713 -1.736 1.00 88.75 90 LEU A C 1
ATOM 721 O O . LEU A 1 90 ? 0.992 -6.024 -1.733 1.00 88.75 90 LEU A O 1
ATOM 725 N N . VAL A 1 91 ? -0.879 -6.730 -0.717 1.00 89.50 91 VAL A N 1
ATOM 726 C CA . VAL A 1 91 ? -0.703 -5.943 0.516 1.00 89.50 91 VAL A CA 1
ATOM 727 C C . VAL A 1 91 ? -0.656 -6.893 1.714 1.00 89.50 91 VAL A C 1
ATOM 729 O O . VAL A 1 91 ? -1.527 -7.759 1.860 1.00 89.50 91 VAL A O 1
ATOM 732 N N . ILE A 1 92 ? 0.365 -6.764 2.558 1.00 88.19 92 ILE A N 1
ATOM 733 C CA . ILE A 1 92 ? 0.606 -7.600 3.742 1.00 88.19 92 ILE A CA 1
ATOM 734 C C . ILE A 1 92 ? 0.782 -6.700 4.967 1.00 88.19 92 ILE A C 1
ATOM 736 O O . ILE A 1 92 ? 1.591 -5.779 4.934 1.00 88.19 92 ILE A O 1
ATOM 740 N N . ASP A 1 93 ? 0.082 -7.011 6.056 1.00 86.94 93 ASP A N 1
ATOM 741 C CA . ASP A 1 93 ? 0.344 -6.433 7.375 1.00 86.94 93 ASP A CA 1
ATOM 742 C C . ASP A 1 93 ? 1.593 -7.054 8.001 1.00 86.94 93 ASP A C 1
ATOM 744 O O . ASP A 1 93 ? 1.652 -8.265 8.221 1.00 86.94 93 ASP A O 1
ATOM 748 N N . VAL A 1 94 ? 2.575 -6.225 8.347 1.00 79.50 94 VAL A N 1
ATOM 749 C CA . VAL A 1 94 ? 3.809 -6.661 9.020 1.00 79.50 94 VAL A CA 1
ATOM 750 C C . VAL A 1 94 ? 3.528 -7.064 10.471 1.00 79.50 94 VAL A C 1
ATOM 752 O O . VAL A 1 94 ? 4.180 -7.957 11.013 1.00 79.50 94 VAL A O 1
ATOM 755 N N . THR A 1 95 ? 2.505 -6.472 11.089 1.00 64.69 95 THR A N 1
ATOM 756 C CA . THR A 1 95 ? 2.136 -6.690 12.495 1.00 64.69 95 THR A CA 1
ATOM 757 C C . THR A 1 95 ? 1.601 -8.100 12.785 1.00 64.69 95 THR A C 1
ATOM 759 O O . THR A 1 95 ? 1.586 -8.512 13.940 1.00 64.69 95 THR A O 1
ATOM 762 N N . ASN A 1 96 ? 1.201 -8.873 11.765 1.00 50.06 96 ASN A N 1
ATOM 763 C CA . ASN A 1 96 ? 0.620 -10.216 11.929 1.00 50.06 96 ASN A CA 1
ATOM 764 C C . ASN A 1 96 ? 1.534 -11.374 11.491 1.00 50.06 96 ASN A C 1
ATOM 766 O O . ASN A 1 96 ? 1.165 -12.543 11.630 1.00 50.06 96 ASN A O 1
ATOM 770 N N . THR A 1 97 ? 2.744 -11.105 10.999 1.00 47.66 97 THR A N 1
ATOM 771 C CA . THR A 1 97 ? 3.579 -12.151 10.379 1.00 47.66 97 THR A CA 1
ATOM 772 C C . THR A 1 97 ? 4.275 -13.082 11.383 1.00 47.66 97 THR A C 1
ATOM 774 O O . THR A 1 97 ? 4.859 -14.083 10.979 1.00 47.66 97 THR A O 1
ATOM 777 N N . ILE A 1 98 ? 4.194 -12.821 12.694 1.00 46.84 98 ILE A N 1
ATOM 778 C CA . ILE A 1 98 ? 4.854 -13.663 13.713 1.00 46.84 98 ILE A CA 1
ATOM 779 C C . ILE A 1 98 ? 3.988 -14.871 14.129 1.00 46.84 98 ILE A C 1
ATO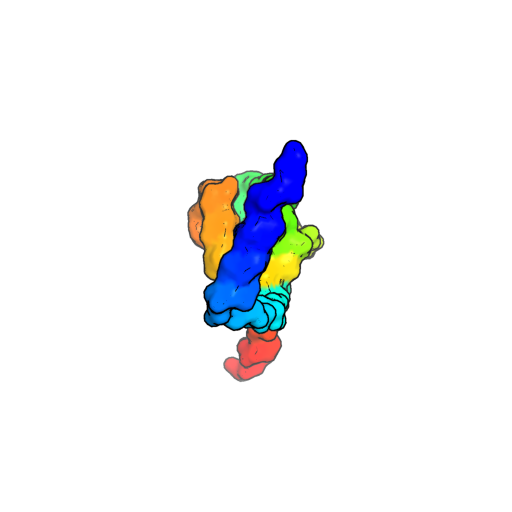M 781 O O . ILE A 1 98 ? 4.515 -15.848 14.657 1.00 46.84 98 ILE A O 1
ATOM 785 N N . VAL A 1 99 ? 2.678 -14.887 13.848 1.00 42.88 99 VAL A N 1
ATOM 786 C CA . VAL A 1 99 ? 1.788 -15.925 14.417 1.00 42.88 99 VAL A CA 1
ATOM 787 C C . VAL A 1 99 ? 1.641 -17.178 13.540 1.00 42.88 99 VAL A C 1
ATOM 789 O O . VAL A 1 99 ? 1.156 -18.190 14.031 1.00 42.88 99 VAL A O 1
ATOM 792 N N . ASN A 1 100 ? 2.105 -17.182 12.281 1.00 41.25 100 ASN A N 1
ATOM 793 C CA . ASN A 1 100 ? 1.904 -18.338 11.384 1.00 41.25 100 ASN A CA 1
ATOM 794 C C . ASN A 1 100 ? 3.186 -19.073 10.942 1.00 41.25 100 ASN A C 1
ATOM 796 O O . ASN A 1 100 ? 3.148 -19.899 10.037 1.00 41.25 100 ASN A O 1
ATOM 800 N N . ALA A 1 101 ? 4.326 -18.812 11.593 1.00 44.56 101 ALA A N 1
ATOM 801 C CA . ALA A 1 101 ? 5.595 -19.503 11.321 1.00 44.56 101 ALA A CA 1
ATOM 802 C C . ALA A 1 101 ? 5.936 -20.613 12.339 1.00 44.56 101 ALA A C 1
ATOM 804 O O . ALA A 1 101 ? 7.098 -20.984 12.497 1.00 44.56 101 ALA A O 1
ATOM 805 N N . LYS A 1 102 ? 4.936 -21.163 13.039 1.00 44.81 102 LYS A N 1
ATOM 806 C CA . LYS A 1 102 ? 5.064 -22.419 13.792 1.00 44.81 102 LYS A CA 1
ATOM 807 C C . LYS A 1 102 ? 3.791 -23.239 13.651 1.00 44.81 102 LYS A C 1
ATOM 809 O O . LYS A 1 102 ? 2.849 -23.013 14.401 1.00 44.81 102 LYS A O 1
ATOM 814 N N . SER A 1 103 ? 3.781 -24.184 12.715 1.00 43.78 103 SER A N 1
ATOM 815 C CA . SER A 1 103 ? 3.195 -25.526 12.883 1.00 43.78 103 SER A CA 1
ATOM 816 C C . SER A 1 103 ? 3.325 -26.310 11.578 1.00 43.78 103 SER A C 1
ATOM 818 O O . SER A 1 103 ? 2.404 -26.347 10.763 1.00 43.78 103 SER A O 1
ATOM 820 N N . LYS A 1 104 ? 4.473 -26.958 11.390 1.00 35.69 104 LYS A N 1
ATOM 821 C CA . LYS A 1 104 ? 4.495 -28.329 10.889 1.00 35.69 104 LYS A CA 1
ATOM 822 C C . LYS A 1 104 ? 5.692 -29.059 11.473 1.00 35.69 104 LYS A C 1
ATOM 824 O O . LYS A 1 104 ? 6.755 -28.409 11.574 1.00 35.69 104 LYS A O 1
#

Foldseek 3Di:
DPPPVVVVVVVVVPPPPPPPPDPPVLDKWKKKKAFQDPPQDPQCPQPVSVVQFVWDDPDRRMIITIGSDDQVRNLVVCCVRVVDDSVRMDMDTPVPVPPPPDDD

Radius of gyration: 21.12 Å; chains: 1; bounding box: 39×74×41 Å